Protein AF-A0A2V3HFD9-F1 (afdb_monomer_lite)

Secondary structure (DSSP, 8-state):
--EEEEE---GGGGG-S--TTSS----HHHHHHHHHHHHHHHHHTT-EEEEEPP-TT-TTTT-GGGGEEEETTEEEE---SSGGGGGGHHHHHHHHTTTSEEEEPPTT----GGGEEEETTEEEE---

pLDDT: mean 94.72, std 7.07, range [57.28, 98.75]

Structure (mmCIF, N/CA/C/O backbone):
data_AF-A0A2V3HFD9-F1
#
_entry.id   AF-A0A2V3HFD9-F1
#
loop_
_atom_site.group_PDB
_atom_site.id
_atom_site.type_symbol
_atom_site.label_atom_id
_atom_site.label_alt_id
_atom_site.label_comp_id
_atom_site.label_asym_id
_atom_site.label_entity_id
_atom_site.label_seq_id
_atom_site.pdbx_PDB_ins_code
_atom_site.Cartn_x
_atom_site.Cartn_y
_atom_site.Cartn_z
_atom_site.occupancy
_atom_site.B_iso_or_equiv
_atom_site.auth_seq_id
_atom_site.auth_comp_id
_atom_site.auth_asym_id
_atom_site.auth_atom_id
_atom_site.pdbx_PDB_model_num
ATOM 1 N N . MET A 1 1 ? -19.829 -2.860 1.298 1.00 77.94 1 MET A N 1
ATOM 2 C CA . MET A 1 1 ? -18.931 -3.383 0.244 1.00 77.94 1 MET A CA 1
ATOM 3 C C . MET A 1 1 ? -17.503 -3.157 0.710 1.00 77.94 1 MET A C 1
ATOM 5 O O . MET A 1 1 ? -17.234 -2.078 1.227 1.00 77.94 1 MET A O 1
ATOM 9 N N . ALA A 1 2 ? -16.637 -4.166 0.620 1.00 92.69 2 ALA A N 1
ATOM 10 C CA . ALA A 1 2 ? -15.232 -4.031 1.005 1.00 92.69 2 ALA A CA 1
ATOM 11 C C . ALA A 1 2 ? -14.455 -3.246 -0.065 1.00 92.69 2 ALA A C 1
ATOM 13 O O . ALA A 1 2 ? -14.764 -3.359 -1.252 1.00 92.69 2 ALA A O 1
ATOM 14 N N . HIS A 1 3 ? -13.455 -2.475 0.361 1.00 95.75 3 HIS A N 1
ATOM 15 C CA . HIS A 1 3 ? -12.592 -1.687 -0.517 1.00 95.75 3 HIS A CA 1
ATOM 16 C C . HIS A 1 3 ? -11.130 -2.043 -0.263 1.00 95.75 3 HIS A C 1
ATOM 18 O O . HIS A 1 3 ? -10.747 -2.286 0.879 1.00 95.75 3 HIS A O 1
ATOM 24 N N . ALA A 1 4 ? -10.323 -2.048 -1.319 1.00 97.19 4 ALA A N 1
ATOM 25 C CA . ALA A 1 4 ? -8.880 -2.221 -1.235 1.00 97.19 4 ALA A CA 1
ATOM 26 C C . ALA A 1 4 ? -8.169 -1.157 -2.071 1.00 97.19 4 ALA A C 1
ATOM 28 O O . ALA A 1 4 ? -8.627 -0.784 -3.155 1.00 97.19 4 ALA A O 1
ATOM 29 N N . ILE A 1 5 ? -7.023 -0.706 -1.575 1.00 98.00 5 ILE A N 1
ATOM 30 C CA . ILE A 1 5 ? -6.073 0.104 -2.328 1.00 98.00 5 ILE A CA 1
ATOM 31 C C . ILE A 1 5 ? -4.913 -0.806 -2.711 1.00 98.00 5 ILE A C 1
ATOM 33 O O . ILE A 1 5 ? -4.437 -1.591 -1.900 1.00 98.00 5 ILE A O 1
ATOM 37 N N . VAL A 1 6 ? -4.476 -0.706 -3.958 1.00 98.50 6 VAL A N 1
ATOM 38 C CA . VAL A 1 6 ? -3.285 -1.386 -4.476 1.00 98.50 6 VAL A CA 1
ATOM 39 C C . VAL A 1 6 ? -2.473 -0.392 -5.290 1.00 98.50 6 VAL A C 1
ATOM 41 O O . VAL A 1 6 ? -3.024 0.592 -5.791 1.00 98.50 6 VAL A O 1
ATOM 44 N N . ARG A 1 7 ? -1.185 -0.655 -5.500 1.00 98.44 7 ARG A N 1
ATOM 45 C CA . ARG A 1 7 ? -0.323 0.210 -6.314 1.00 98.44 7 ARG A CA 1
ATOM 46 C C . ARG A 1 7 ? 0.423 -0.598 -7.366 1.00 98.44 7 ARG A C 1
ATOM 48 O O . ARG A 1 7 ? 0.791 -1.745 -7.144 1.00 98.44 7 ARG A O 1
ATOM 55 N N . VAL A 1 8 ? 0.549 -0.034 -8.567 1.00 98.19 8 VAL A N 1
ATOM 56 C CA . VAL A 1 8 ? 1.161 -0.725 -9.715 1.00 98.19 8 VAL A CA 1
ATOM 57 C C . VAL A 1 8 ? 2.638 -1.020 -9.443 1.00 98.19 8 VAL A C 1
ATOM 59 O O . VAL A 1 8 ? 3.328 -0.195 -8.859 1.00 98.19 8 VAL A O 1
ATOM 62 N N . VAL A 1 9 ? 3.119 -2.165 -9.941 1.00 98.25 9 VAL A N 1
ATOM 63 C CA . VAL A 1 9 ? 4.542 -2.545 -9.940 1.00 98.25 9 VAL A CA 1
ATOM 64 C C . VAL A 1 9 ? 5.374 -1.587 -10.815 1.00 98.25 9 VAL A C 1
ATOM 66 O O . VAL A 1 9 ? 5.166 -1.607 -12.042 1.00 98.25 9 VAL A O 1
ATOM 69 N N . PRO A 1 10 ? 6.291 -0.784 -10.229 1.00 97.81 10 PRO A N 1
ATOM 70 C CA . PRO A 1 10 ? 7.172 0.110 -10.984 1.00 97.81 10 PRO A CA 1
ATOM 71 C C . PRO A 1 10 ? 8.189 -0.681 -11.815 1.00 97.81 10 PRO A C 1
ATOM 73 O O . PRO A 1 10 ? 8.438 -1.859 -11.550 1.00 97.81 10 PRO A O 1
ATOM 76 N N . ASP A 1 11 ? 8.770 -0.054 -12.836 1.00 97.19 11 ASP A N 1
ATOM 77 C CA . ASP A 1 11 ? 9.918 -0.626 -13.556 1.00 97.19 11 ASP A CA 1
ATOM 78 C C . ASP A 1 11 ? 11.142 -0.739 -12.634 1.00 97.19 11 ASP A C 1
ATOM 80 O O . ASP A 1 11 ? 11.909 -1.697 -12.727 1.00 97.19 11 ASP A O 1
ATOM 84 N N . SER A 1 12 ? 11.278 0.178 -11.676 1.00 96.38 12 SER A N 1
ATOM 85 C CA . SER A 1 12 ? 12.333 0.191 -10.666 1.00 96.38 12 SER A CA 1
ATOM 86 C C . SER A 1 12 ? 12.195 -0.893 -9.596 1.00 96.38 12 SER A C 1
ATOM 88 O O . SER A 1 12 ? 13.066 -0.978 -8.733 1.00 96.38 12 SER A O 1
ATOM 90 N N . PHE A 1 13 ? 11.173 -1.761 -9.650 1.00 95.50 13 PHE A N 1
ATOM 91 C CA . PHE A 1 13 ? 10.886 -2.745 -8.598 1.00 95.50 13 PHE A CA 1
ATOM 92 C C . PHE A 1 13 ? 12.078 -3.655 -8.265 1.00 95.50 13 PHE A C 1
ATOM 94 O O . PHE A 1 13 ? 12.240 -4.015 -7.109 1.00 95.50 13 PHE A O 1
ATOM 101 N N . GLU A 1 14 ? 12.967 -3.965 -9.216 1.00 93.44 14 GLU A N 1
ATOM 102 C CA . GLU A 1 14 ? 14.198 -4.748 -8.964 1.00 93.44 14 GLU A CA 1
ATOM 103 C C . GLU A 1 14 ? 15.158 -4.098 -7.948 1.00 93.44 14 GLU A C 1
ATOM 105 O O . GLU A 1 14 ? 16.042 -4.757 -7.403 1.00 93.44 14 GLU A O 1
ATOM 110 N N . GLN A 1 15 ? 14.977 -2.806 -7.671 1.00 92.62 15 GLN A N 1
ATOM 111 C CA . GLN A 1 15 ? 15.746 -2.023 -6.703 1.00 92.62 15 GLN A CA 1
ATOM 112 C C . GLN A 1 15 ? 15.084 -1.980 -5.314 1.00 92.62 15 GLN A C 1
ATOM 114 O O . GLN A 1 15 ? 15.608 -1.318 -4.419 1.00 92.62 15 GLN A O 1
ATOM 119 N N . ALA A 1 16 ? 13.951 -2.670 -5.131 1.00 92.06 16 ALA A N 1
ATOM 120 C CA . ALA A 1 16 ? 13.228 -2.767 -3.867 1.00 92.06 16 ALA A CA 1
ATOM 121 C C . ALA A 1 16 ? 14.111 -3.279 -2.719 1.00 92.06 16 ALA A C 1
ATOM 123 O O . ALA A 1 16 ? 15.039 -4.077 -2.897 1.00 92.06 16 ALA A O 1
ATOM 124 N N . THR A 1 17 ? 13.799 -2.823 -1.510 1.00 85.94 17 THR A N 1
ATOM 125 C CA . THR A 1 17 ? 14.658 -2.979 -0.331 1.00 85.94 17 THR A CA 1
ATOM 126 C C . THR A 1 17 ? 14.668 -4.418 0.206 1.00 85.94 17 THR A C 1
ATOM 128 O O . THR A 1 17 ? 15.642 -4.847 0.832 1.00 85.94 17 THR A O 1
ATOM 131 N N . ALA A 1 18 ? 13.612 -5.199 -0.047 1.00 74.62 18 ALA A N 1
ATOM 132 C CA . ALA A 1 18 ? 13.432 -6.537 0.513 1.00 74.62 18 ALA A CA 1
ATOM 133 C C . ALA A 1 18 ? 14.517 -7.542 0.060 1.00 74.62 18 ALA A C 1
ATOM 135 O O . ALA A 1 18 ? 14.531 -8.006 -1.080 1.00 74.62 18 ALA A O 1
ATOM 136 N N . ARG A 1 19 ? 15.397 -7.943 0.992 1.00 67.94 19 ARG A N 1
ATOM 137 C CA . ARG A 1 19 ? 16.457 -8.961 0.781 1.00 67.94 19 ARG A CA 1
ATOM 138 C C . ARG A 1 19 ? 16.412 -10.138 1.762 1.00 67.94 19 ARG A C 1
ATOM 140 O O . ARG A 1 19 ? 17.260 -11.022 1.704 1.00 67.94 19 ARG A O 1
ATOM 147 N N . TYR A 1 20 ? 15.432 -10.164 2.666 1.00 60.25 20 TYR A N 1
ATOM 148 C CA . TYR A 1 20 ? 15.432 -11.075 3.818 1.00 60.25 20 TYR A CA 1
ATOM 149 C C . TYR A 1 20 ? 15.298 -12.567 3.443 1.00 60.25 20 TYR A C 1
ATOM 151 O O . TYR A 1 20 ? 15.801 -13.422 4.164 1.00 60.25 20 TYR A O 1
ATOM 159 N N . PHE A 1 21 ? 14.693 -12.886 2.288 1.00 57.28 21 PHE A N 1
ATOM 160 C CA . PHE A 1 21 ? 14.534 -14.261 1.782 1.00 57.28 21 PHE A CA 1
ATOM 161 C C . PHE A 1 21 ? 14.899 -14.408 0.292 1.00 57.28 21 PHE A C 1
ATOM 163 O O . PHE A 1 21 ? 14.174 -15.036 -0.479 1.00 57.28 21 PHE A O 1
ATOM 170 N N . GLY A 1 22 ? 16.023 -13.825 -0.140 1.00 68.50 22 GLY A N 1
ATOM 171 C CA . GLY A 1 22 ? 16.540 -14.004 -1.502 1.00 68.50 22 GLY A CA 1
ATOM 172 C C . GLY A 1 22 ? 17.270 -12.781 -2.051 1.00 68.50 22 GLY A C 1
ATOM 173 O O . GLY A 1 22 ? 17.701 -11.906 -1.309 1.00 68.50 22 GLY A O 1
ATOM 174 N N . SER A 1 23 ? 17.398 -12.711 -3.375 1.00 76.12 23 SER A N 1
ATOM 175 C CA . SER A 1 23 ? 18.065 -11.611 -4.086 1.00 76.12 23 SER A CA 1
ATOM 176 C C . SER A 1 23 ? 17.165 -10.392 -4.344 1.00 76.12 23 SER A C 1
ATOM 178 O O . SER A 1 23 ? 17.526 -9.550 -5.159 1.00 76.12 23 SER A O 1
ATOM 180 N N . GLY A 1 24 ? 15.996 -10.310 -3.698 1.00 79.44 24 GLY A N 1
ATOM 181 C CA . GLY A 1 24 ? 14.943 -9.352 -4.048 1.00 79.44 24 GLY A CA 1
ATOM 182 C C . GLY A 1 24 ? 14.191 -9.734 -5.334 1.00 79.44 24 GLY A C 1
ATOM 183 O O . GLY A 1 24 ? 14.388 -10.835 -5.868 1.00 79.44 24 GLY A O 1
ATOM 184 N N . PRO A 1 25 ? 13.287 -8.870 -5.825 1.00 85.81 25 PRO A N 1
ATOM 185 C CA . PRO A 1 25 ? 12.594 -9.091 -7.091 1.00 85.81 25 PRO A CA 1
ATOM 186 C C . PRO A 1 25 ? 13.576 -9.055 -8.271 1.00 85.81 25 PRO A C 1
ATOM 188 O O . PRO A 1 25 ? 14.370 -8.136 -8.411 1.00 85.81 25 PRO A O 1
ATOM 191 N N . THR A 1 26 ? 13.512 -10.075 -9.126 1.00 88.50 26 THR A N 1
ATOM 192 C CA . THR A 1 26 ? 14.430 -10.272 -10.270 1.00 88.50 26 THR A CA 1
ATOM 193 C C . THR A 1 26 ? 13.708 -10.398 -11.614 1.00 88.50 26 THR A C 1
ATOM 195 O O . THR A 1 26 ? 14.332 -10.683 -12.630 1.00 88.50 26 THR A O 1
ATOM 198 N N . ASP A 1 27 ? 12.378 -10.272 -11.613 1.00 93.00 27 ASP A N 1
ATOM 199 C CA . ASP A 1 27 ? 11.545 -10.390 -12.810 1.00 93.00 27 ASP A CA 1
ATOM 200 C C . ASP A 1 27 ? 10.289 -9.519 -12.655 1.00 93.00 27 ASP A C 1
ATOM 202 O O . ASP A 1 27 ? 9.256 -9.941 -12.117 1.00 93.00 27 ASP A O 1
ATOM 206 N N . VAL A 1 28 ? 10.386 -8.276 -13.133 1.00 95.50 28 VAL A N 1
ATOM 207 C CA . VAL A 1 28 ? 9.288 -7.292 -13.103 1.00 95.50 28 VAL A CA 1
ATOM 208 C C . VAL A 1 28 ? 8.071 -7.774 -13.895 1.00 95.50 28 VAL A C 1
ATOM 210 O O . VAL A 1 28 ? 6.927 -7.537 -13.499 1.00 95.50 28 VAL A O 1
ATOM 213 N N . VAL A 1 29 ? 8.278 -8.489 -15.003 1.00 96.81 29 VAL A N 1
ATOM 214 C CA . VAL A 1 29 ? 7.185 -8.993 -15.849 1.00 96.81 29 VAL A CA 1
ATOM 215 C C . VAL A 1 29 ? 6.374 -10.042 -15.090 1.00 96.81 29 VAL A C 1
ATOM 217 O O . VAL A 1 29 ? 5.138 -9.988 -15.059 1.00 96.81 29 VAL A O 1
ATOM 220 N N . LYS A 1 30 ? 7.052 -10.972 -14.416 1.00 96.19 30 LYS A N 1
ATOM 221 C CA . LYS A 1 30 ? 6.413 -11.958 -13.542 1.00 96.19 30 LYS A CA 1
ATOM 222 C C . LYS A 1 30 ? 5.726 -11.292 -12.354 1.00 96.19 30 LYS A C 1
ATOM 224 O O . LYS A 1 30 ? 4.581 -11.656 -12.076 1.00 96.19 30 LYS A O 1
ATOM 229 N N . ALA A 1 31 ? 6.356 -10.304 -11.714 1.00 96.38 31 ALA A N 1
ATOM 230 C CA . ALA A 1 31 ? 5.752 -9.548 -10.616 1.00 96.38 31 ALA A CA 1
ATOM 231 C C . ALA A 1 31 ? 4.447 -8.860 -11.052 1.00 96.38 31 ALA A C 1
ATOM 233 O O . ALA A 1 31 ? 3.425 -8.975 -10.378 1.00 96.38 31 ALA A O 1
ATOM 234 N N . ARG A 1 32 ? 4.421 -8.238 -12.239 1.00 98.00 32 ARG A N 1
ATOM 235 C CA . ARG A 1 32 ? 3.209 -7.636 -12.822 1.00 98.00 32 ARG A CA 1
ATOM 236 C C . ARG A 1 32 ? 2.103 -8.653 -13.063 1.00 98.00 32 ARG A C 1
ATOM 238 O O . ARG A 1 32 ? 0.946 -8.370 -12.755 1.00 98.00 32 ARG A O 1
ATOM 245 N N . ARG A 1 33 ? 2.441 -9.840 -13.577 1.00 98.38 33 ARG A N 1
ATOM 246 C CA . ARG A 1 33 ? 1.469 -10.927 -13.772 1.00 98.38 33 ARG A CA 1
ATOM 247 C C . ARG A 1 33 ? 0.890 -11.409 -12.440 1.00 98.38 33 ARG A C 1
ATOM 249 O O . ARG A 1 33 ? -0.318 -11.603 -12.344 1.00 98.38 33 ARG A O 1
ATOM 256 N N . GLN A 1 34 ? 1.729 -11.574 -11.420 1.00 97.94 34 GLN A N 1
ATOM 257 C CA . GLN A 1 34 ? 1.295 -11.976 -10.078 1.00 97.94 34 GLN A CA 1
ATOM 258 C C . GLN A 1 34 ? 0.418 -10.905 -9.423 1.00 97.94 34 GLN A C 1
ATOM 260 O O . GLN A 1 34 ? -0.663 -11.220 -8.935 1.00 97.94 34 GLN A O 1
ATOM 265 N N . HIS A 1 35 ? 0.824 -9.638 -9.491 1.00 98.38 35 HIS A N 1
ATOM 266 C CA . HIS A 1 35 ? 0.035 -8.519 -8.983 1.00 98.38 35 HIS A CA 1
ATOM 267 C C . HIS A 1 35 ? -1.317 -8.403 -9.707 1.00 98.38 35 HIS A C 1
ATOM 269 O O . HIS A 1 35 ? -2.346 -8.176 -9.077 1.00 98.38 35 HIS A O 1
ATOM 275 N N . ALA A 1 36 ? -1.356 -8.597 -11.030 1.00 98.56 36 ALA A N 1
ATOM 276 C CA . ALA A 1 36 ? -2.613 -8.623 -11.777 1.00 98.56 36 ALA A CA 1
ATOM 277 C C . ALA A 1 36 ? -3.539 -9.762 -11.319 1.00 98.56 36 ALA A C 1
ATOM 279 O O . ALA A 1 36 ? -4.736 -9.530 -11.157 1.00 98.56 36 ALA A O 1
ATOM 280 N N . ALA A 1 37 ? -2.994 -10.956 -11.061 1.00 98.75 37 ALA A N 1
ATOM 281 C CA . ALA A 1 37 ? -3.755 -12.082 -10.522 1.00 98.75 37 ALA A CA 1
ATOM 282 C C . ALA A 1 37 ? -4.276 -11.808 -9.098 1.00 98.75 37 ALA A C 1
ATOM 284 O O . ALA A 1 37 ? -5.432 -12.100 -8.811 1.00 98.75 37 ALA A O 1
ATOM 285 N N . TYR A 1 38 ? -3.468 -11.183 -8.236 1.00 98.56 38 TYR A N 1
ATOM 286 C CA . TYR A 1 38 ? -3.884 -10.741 -6.900 1.00 98.56 38 TYR A CA 1
ATOM 287 C C . TYR A 1 38 ? -5.054 -9.745 -6.960 1.00 98.56 38 TYR A C 1
ATOM 289 O O . TYR A 1 38 ? -6.070 -9.927 -6.293 1.00 98.56 38 TYR A O 1
ATOM 297 N N . VAL A 1 39 ? -4.961 -8.729 -7.825 1.00 98.62 39 VAL A N 1
ATOM 298 C CA . VAL A 1 39 ? -6.037 -7.743 -8.022 1.00 98.62 39 VAL A CA 1
ATOM 299 C C . VAL A 1 39 ? -7.304 -8.380 -8.596 1.00 98.62 39 VAL A C 1
ATOM 301 O O . VAL A 1 39 ? -8.406 -7.982 -8.220 1.00 98.62 39 VAL A O 1
ATOM 304 N N . ALA A 1 40 ? -7.170 -9.347 -9.508 1.00 98.56 40 ALA A N 1
ATOM 305 C CA . ALA A 1 40 ? -8.309 -10.096 -10.031 1.00 98.56 40 ALA A CA 1
ATOM 306 C C . ALA A 1 40 ? -9.001 -10.890 -8.917 1.00 98.56 40 ALA A C 1
ATOM 308 O O . ALA A 1 40 ? -10.205 -10.740 -8.744 1.00 98.56 40 ALA A O 1
ATOM 309 N N . ALA A 1 41 ? -8.237 -11.608 -8.088 1.00 98.56 41 ALA A N 1
ATOM 310 C CA . ALA A 1 41 ? -8.784 -12.356 -6.961 1.00 98.56 41 ALA A CA 1
ATOM 311 C C . ALA A 1 41 ? -9.579 -11.456 -5.997 1.00 98.56 41 ALA A C 1
ATOM 313 O O . ALA A 1 41 ? -10.699 -11.799 -5.634 1.00 98.56 41 ALA A O 1
ATOM 314 N N . LEU A 1 42 ? -9.063 -10.271 -5.638 1.00 98.31 42 LEU A N 1
ATOM 315 C CA . LEU A 1 42 ? -9.810 -9.303 -4.817 1.00 98.31 42 LEU A CA 1
ATOM 316 C C . LEU A 1 42 ? -11.172 -8.951 -5.437 1.00 98.31 42 LEU A C 1
ATOM 318 O O . LEU A 1 42 ? -12.195 -8.949 -4.752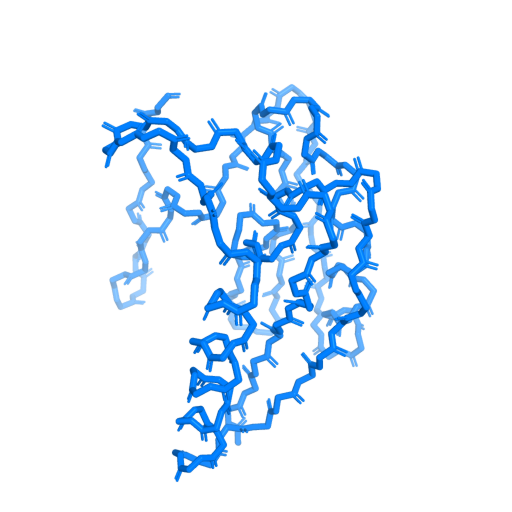 1.00 98.31 42 LEU A O 1
ATOM 322 N N . ARG A 1 43 ? -11.193 -8.674 -6.744 1.00 98.06 43 ARG A N 1
ATOM 323 C CA . ARG A 1 43 ? -12.423 -8.327 -7.468 1.00 98.06 43 ARG A CA 1
ATOM 324 C C . ARG A 1 43 ? -13.396 -9.497 -7.556 1.00 98.06 43 ARG A C 1
ATOM 326 O O . ARG A 1 43 ? -14.594 -9.273 -7.407 1.00 98.06 43 ARG A O 1
ATOM 333 N N . ASP A 1 44 ? -12.898 -10.717 -7.734 1.00 98.19 44 ASP A N 1
ATOM 334 C CA . ASP A 1 44 ? -13.716 -11.936 -7.762 1.00 98.19 44 ASP A CA 1
ATOM 335 C C . ASP A 1 44 ? -14.422 -12.176 -6.415 1.00 98.19 44 ASP A C 1
ATOM 337 O O . ASP A 1 44 ? -15.547 -12.671 -6.381 1.00 98.19 44 ASP A O 1
ATOM 341 N N . PHE A 1 45 ? -13.821 -11.733 -5.303 1.00 97.31 45 PHE A N 1
ATOM 342 C CA . PHE A 1 45 ? -14.453 -11.699 -3.976 1.00 97.31 45 PHE A CA 1
ATOM 343 C C . PHE A 1 45 ? -15.364 -10.477 -3.739 1.00 97.31 45 PHE A C 1
ATOM 345 O O . PHE A 1 45 ? -15.825 -10.250 -2.620 1.00 97.31 45 PHE A O 1
ATOM 352 N N . GLY A 1 46 ? -15.648 -9.676 -4.771 1.00 97.62 46 GLY A N 1
ATOM 353 C CA . GLY A 1 46 ? -16.531 -8.511 -4.686 1.00 97.62 46 GLY A CA 1
ATOM 354 C C . GLY A 1 46 ? -15.910 -7.289 -3.999 1.00 97.62 46 GLY A C 1
ATOM 355 O O . GLY A 1 46 ? -16.643 -6.390 -3.579 1.00 97.62 46 GLY A O 1
ATOM 356 N N . VAL A 1 47 ? -14.579 -7.240 -3.867 1.00 98.25 47 VAL A N 1
ATOM 357 C CA . VAL A 1 47 ? -13.863 -6.072 -3.335 1.00 98.25 47 VAL A CA 1
ATOM 358 C C . VAL A 1 47 ? -13.743 -5.003 -4.420 1.00 98.25 47 VAL A C 1
ATOM 360 O O . VAL A 1 47 ? -13.258 -5.260 -5.525 1.00 98.25 47 VAL A O 1
ATOM 363 N N . ALA A 1 48 ? -14.138 -3.773 -4.100 1.00 97.25 48 ALA A N 1
ATOM 364 C CA . ALA A 1 48 ? -13.873 -2.621 -4.949 1.00 97.25 48 ALA A CA 1
ATOM 365 C C . ALA A 1 48 ? -12.394 -2.222 -4.824 1.00 97.25 48 ALA A C 1
ATOM 367 O O . ALA A 1 48 ? -11.916 -1.920 -3.732 1.00 97.25 48 ALA A O 1
ATOM 368 N N . VAL A 1 49 ? -11.656 -2.234 -5.937 1.00 98.06 49 VAL A N 1
ATOM 369 C CA . VAL A 1 49 ? -10.202 -2.000 -5.931 1.00 98.06 49 VAL A CA 1
ATOM 370 C C . VAL A 1 49 ? -9.853 -0.655 -6.560 1.00 98.06 49 VAL A C 1
ATOM 372 O O . VAL A 1 49 ? -10.025 -0.476 -7.770 1.00 98.06 49 VAL A O 1
ATOM 375 N N . THR A 1 50 ? -9.268 0.234 -5.760 1.00 97.75 50 THR A N 1
ATOM 376 C CA . THR A 1 50 ? -8.610 1.463 -6.216 1.00 97.75 50 THR A CA 1
ATOM 377 C C . THR A 1 50 ? -7.151 1.158 -6.528 1.00 97.75 50 THR A C 1
ATOM 379 O O . THR A 1 50 ? -6.392 0.732 -5.660 1.00 97.75 50 THR A O 1
ATOM 382 N N . LYS A 1 51 ? -6.746 1.363 -7.782 1.00 98.25 51 LYS A N 1
ATOM 383 C CA . LYS A 1 51 ? -5.384 1.086 -8.248 1.00 98.25 51 LYS A CA 1
ATOM 384 C C . LYS A 1 51 ? -4.621 2.392 -8.456 1.00 98.25 51 LYS A C 1
ATOM 386 O O . LYS A 1 51 ? -4.954 3.152 -9.361 1.00 98.25 51 LYS A O 1
ATOM 391 N N . LEU A 1 52 ? -3.598 2.622 -7.640 1.00 98.44 52 LEU A N 1
ATOM 392 C CA . LEU A 1 52 ? -2.706 3.778 -7.715 1.00 98.44 52 LEU A CA 1
ATOM 393 C C . LEU A 1 52 ? -1.611 3.565 -8.762 1.00 98.44 52 LEU A C 1
ATOM 395 O O . LEU A 1 52 ? -1.198 2.430 -9.023 1.00 98.44 52 LEU A O 1
ATOM 399 N N . ALA A 1 53 ? -1.129 4.664 -9.344 1.00 98.31 53 ALA A N 1
ATOM 400 C CA . ALA A 1 53 ? -0.009 4.647 -10.276 1.00 98.31 53 ALA A CA 1
ATOM 401 C C . ALA A 1 53 ? 1.290 4.193 -9.587 1.00 98.31 53 ALA A C 1
ATOM 403 O O . ALA A 1 53 ? 1.504 4.450 -8.398 1.00 98.31 53 ALA A O 1
ATOM 404 N N . ALA A 1 54 ? 2.148 3.520 -10.352 1.00 98.06 54 ALA A N 1
ATOM 405 C CA . ALA A 1 54 ? 3.519 3.245 -9.938 1.00 98.06 54 ALA A CA 1
ATOM 406 C C . ALA A 1 54 ? 4.283 4.561 -9.755 1.00 98.06 54 ALA A C 1
ATOM 408 O O . ALA A 1 54 ? 3.900 5.590 -10.318 1.00 98.06 54 ALA A O 1
ATOM 409 N N . ASP A 1 55 ? 5.363 4.512 -8.989 1.00 97.88 55 ASP A N 1
ATOM 410 C CA . ASP A 1 55 ? 6.293 5.623 -8.870 1.00 97.88 55 ASP A CA 1
ATOM 411 C C . ASP A 1 55 ? 7.719 5.095 -8.910 1.00 97.88 55 ASP A C 1
ATOM 413 O O . ASP A 1 55 ? 8.159 4.368 -8.024 1.00 97.88 55 ASP A O 1
ATOM 417 N N . GLU A 1 56 ? 8.426 5.447 -9.976 1.00 97.56 56 GLU A N 1
ATOM 418 C CA . GLU A 1 56 ? 9.769 4.944 -10.238 1.00 97.56 56 GLU A CA 1
ATOM 419 C C . GLU A 1 56 ? 10.789 5.436 -9.204 1.00 97.56 56 GLU A C 1
ATOM 421 O O . GLU A 1 56 ? 11.810 4.776 -9.005 1.00 97.56 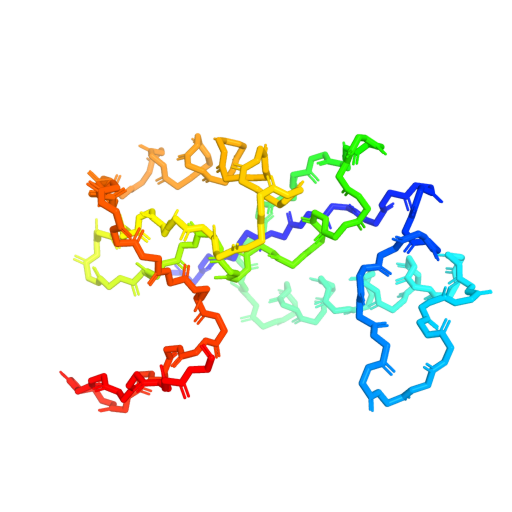56 GLU A O 1
ATOM 426 N N . ALA A 1 57 ? 10.503 6.544 -8.504 1.00 97.38 57 ALA A N 1
ATOM 427 C CA . ALA A 1 57 ? 11.333 7.035 -7.407 1.00 97.38 57 ALA A CA 1
ATOM 428 C C . ALA A 1 57 ? 11.224 6.169 -6.139 1.00 97.38 57 ALA A C 1
ATOM 430 O O . ALA A 1 57 ? 12.092 6.257 -5.271 1.00 97.38 57 ALA A O 1
ATOM 431 N N . PHE A 1 58 ? 10.193 5.322 -6.044 1.00 97.44 58 PHE A N 1
ATOM 432 C CA . PHE A 1 58 ? 9.930 4.460 -4.895 1.00 97.44 58 PHE A CA 1
ATOM 433 C C . PHE A 1 58 ? 9.752 3.000 -5.339 1.00 97.44 58 PHE A C 1
ATOM 435 O O . PHE A 1 58 ? 8.624 2.541 -5.528 1.00 97.44 58 PHE A O 1
ATOM 442 N N . PRO A 1 59 ? 10.850 2.235 -5.478 1.00 96.31 59 PRO A N 1
ATOM 443 C CA . PRO A 1 59 ? 10.811 0.829 -5.889 1.00 96.31 59 PRO A CA 1
ATOM 444 C C . PRO A 1 59 ? 9.852 -0.046 -5.073 1.00 96.31 59 PRO A C 1
ATOM 446 O O . PRO A 1 59 ? 9.220 -0.946 -5.618 1.00 96.31 59 PRO A O 1
ATOM 449 N N . ASP A 1 60 ? 9.708 0.233 -3.777 1.00 96.06 60 ASP A N 1
ATOM 450 C CA . ASP A 1 60 ? 8.864 -0.515 -2.843 1.00 96.06 60 ASP A CA 1
ATOM 451 C C . ASP A 1 60 ? 7.387 -0.054 -2.841 1.00 96.06 60 ASP A C 1
ATOM 453 O O . ASP A 1 60 ? 6.573 -0.598 -2.093 1.00 96.06 60 ASP A O 1
ATOM 457 N N . CYS A 1 61 ? 6.982 0.885 -3.712 1.00 97.31 61 CYS A N 1
ATOM 458 C CA . CYS A 1 61 ? 5.662 1.527 -3.643 1.00 97.31 61 CYS A CA 1
ATOM 459 C C . CYS A 1 61 ? 4.462 0.580 -3.782 1.00 97.31 61 CYS A C 1
ATOM 461 O O . CYS A 1 61 ? 3.332 0.971 -3.492 1.00 97.31 61 CYS A O 1
ATOM 463 N N . ILE A 1 62 ? 4.669 -0.650 -4.255 1.00 96.94 62 ILE A N 1
ATOM 464 C CA . ILE A 1 62 ? 3.611 -1.665 -4.326 1.00 96.94 62 ILE A CA 1
ATOM 465 C C . ILE A 1 62 ? 3.084 -2.070 -2.945 1.00 96.94 62 ILE A C 1
ATOM 467 O O . ILE A 1 62 ? 1.935 -2.499 -2.835 1.00 96.94 62 ILE A O 1
ATOM 471 N N . PHE A 1 63 ? 3.904 -1.924 -1.903 1.00 96.75 63 PHE A N 1
ATOM 472 C CA . PHE A 1 63 ? 3.607 -2.335 -0.535 1.00 96.75 63 PHE A CA 1
ATOM 473 C C . PHE A 1 63 ? 2.881 -1.212 0.209 1.00 96.75 63 PHE A C 1
ATOM 475 O O . PHE A 1 63 ? 3.405 -0.576 1.118 1.00 96.75 63 PHE A O 1
ATOM 482 N N . VAL A 1 64 ? 1.644 -0.948 -0.215 1.00 97.94 64 VAL A N 1
ATOM 483 C CA . VAL A 1 64 ? 0.801 0.117 0.355 1.00 97.94 64 VAL A CA 1
ATOM 484 C C . VAL A 1 64 ? 0.392 -0.131 1.810 1.00 97.94 64 VAL A C 1
ATOM 486 O O . VAL A 1 64 ? 0.032 0.825 2.491 1.00 97.94 64 VAL A O 1
ATOM 489 N N . GLU A 1 65 ? 0.448 -1.386 2.271 1.00 97.81 65 GLU A N 1
ATOM 490 C CA . GLU A 1 65 ? 0.129 -1.793 3.648 1.00 97.81 65 GLU A CA 1
ATOM 491 C C . GLU A 1 65 ? 0.961 -1.022 4.672 1.00 97.81 65 GLU A C 1
ATOM 493 O O . GLU A 1 65 ? 0.430 -0.587 5.690 1.00 97.81 65 GLU A O 1
ATOM 498 N N . ASP A 1 66 ? 2.232 -0.760 4.364 1.00 97.50 66 ASP A N 1
ATOM 499 C CA . ASP A 1 66 ? 3.134 -0.139 5.327 1.00 97.50 66 ASP A CA 1
ATOM 500 C C . ASP A 1 66 ? 2.772 1.303 5.663 1.00 97.50 66 ASP A C 1
ATOM 502 O O . ASP A 1 66 ? 3.180 1.786 6.713 1.00 97.50 66 ASP A O 1
ATOM 506 N N . HIS A 1 67 ? 1.996 1.971 4.805 1.00 98.19 67 HIS A N 1
ATOM 507 C CA . HIS A 1 67 ? 1.745 3.415 4.857 1.00 98.19 67 HIS A CA 1
ATOM 508 C C . HIS A 1 67 ? 0.442 3.804 5.551 1.00 98.19 67 HIS A C 1
ATOM 510 O O . HIS A 1 67 ? 0.202 4.994 5.777 1.00 98.19 67 HIS A O 1
ATOM 516 N N . ALA A 1 68 ? -0.420 2.837 5.874 1.00 98.06 68 ALA A N 1
ATOM 517 C CA . ALA A 1 68 ? -1.673 3.119 6.562 1.00 98.06 68 ALA A CA 1
ATOM 518 C C . ALA A 1 68 ? -2.228 1.920 7.340 1.00 98.06 68 ALA A C 1
ATOM 520 O O . ALA A 1 68 ? -2.330 0.816 6.813 1.00 98.06 68 ALA A O 1
ATOM 521 N N . VAL A 1 69 ? -2.726 2.178 8.551 1.00 97.56 69 VAL A N 1
ATOM 522 C CA . VAL A 1 69 ? -3.533 1.225 9.330 1.00 97.56 69 VAL A CA 1
ATOM 523 C C . VAL A 1 69 ? -4.971 1.732 9.396 1.00 97.56 69 VAL A C 1
ATOM 525 O O . VAL A 1 69 ? -5.231 2.815 9.918 1.00 97.56 69 VAL A O 1
ATOM 528 N N . VAL A 1 70 ? -5.919 0.954 8.869 1.00 95.44 70 VAL A N 1
ATOM 529 C CA . VAL A 1 70 ? -7.338 1.343 8.781 1.00 95.44 70 VAL A CA 1
ATOM 530 C C . VAL A 1 70 ? -8.160 0.698 9.897 1.00 95.44 70 VAL A C 1
ATOM 532 O O . VAL A 1 70 ? -8.166 -0.524 10.055 1.00 95.44 70 VAL A O 1
ATOM 535 N N . HIS A 1 71 ? -8.918 1.514 10.629 1.00 92.25 71 HIS A N 1
ATOM 536 C CA . HIS A 1 71 ? -9.837 1.073 11.676 1.00 92.25 71 HIS A CA 1
ATOM 537 C C . HIS A 1 71 ? -11.078 1.966 11.719 1.00 92.25 71 HIS A C 1
ATOM 539 O O . HIS A 1 71 ? -10.960 3.176 11.870 1.00 92.25 71 HIS A O 1
ATOM 545 N N . ASP A 1 72 ? -12.260 1.362 11.588 1.00 90.25 72 ASP A N 1
ATOM 546 C CA . ASP A 1 72 ? -13.570 1.965 11.868 1.00 90.25 72 ASP A CA 1
ATOM 547 C C . ASP A 1 72 ? -13.746 3.412 11.367 1.00 90.25 72 ASP A C 1
ATOM 549 O O . ASP A 1 72 ? -14.002 4.345 12.124 1.00 90.25 72 ASP A O 1
ATOM 553 N N . GLY A 1 73 ? -13.605 3.605 10.051 1.00 93.62 73 GLY A N 1
ATOM 554 C CA . GLY A 1 73 ? -13.786 4.914 9.406 1.00 93.62 73 GLY A CA 1
ATOM 555 C C . GLY A 1 73 ? -12.574 5.846 9.499 1.00 93.62 73 GLY A C 1
ATOM 556 O O . GLY A 1 73 ? -12.629 6.964 8.988 1.00 93.62 73 GLY A O 1
ATOM 557 N N . ARG A 1 74 ? -11.473 5.384 10.100 1.00 96.44 74 ARG A N 1
ATOM 558 C CA . ARG A 1 74 ? -10.223 6.130 10.259 1.00 96.44 74 ARG A CA 1
ATOM 559 C C . ARG A 1 74 ? -9.053 5.408 9.612 1.00 96.44 74 ARG A C 1
ATOM 561 O O . ARG A 1 74 ? -9.052 4.180 9.507 1.00 96.44 74 ARG A O 1
ATOM 568 N N . ALA A 1 75 ? -8.041 6.172 9.226 1.00 97.81 75 ALA A N 1
ATOM 569 C CA . ALA A 1 75 ? -6.745 5.646 8.827 1.00 97.81 75 ALA A CA 1
ATOM 570 C C . ALA A 1 75 ? -5.630 6.369 9.582 1.00 97.81 75 ALA A C 1
ATOM 572 O O . ALA A 1 75 ? -5.489 7.585 9.464 1.00 97.81 75 ALA A O 1
ATOM 573 N N . LEU A 1 76 ? -4.828 5.612 10.329 1.00 98.06 76 LEU A N 1
ATOM 574 C CA . LEU A 1 76 ? -3.541 6.086 10.820 1.00 98.06 76 LEU A CA 1
ATOM 575 C C . LEU A 1 76 ? -2.551 6.035 9.657 1.00 98.06 76 LEU A C 1
ATOM 577 O O . LEU A 1 76 ? -2.173 4.947 9.228 1.00 98.06 76 LEU A O 1
ATOM 581 N N . LEU A 1 77 ? -2.143 7.195 9.156 1.00 98.44 77 LEU A N 1
ATOM 582 C CA . LEU A 1 77 ? -1.041 7.336 8.216 1.00 98.44 77 LEU A CA 1
ATOM 583 C C . LEU A 1 77 ? 0.261 7.136 8.978 1.00 98.44 77 LEU A C 1
ATOM 585 O O . LEU A 1 77 ? 0.592 7.893 9.893 1.00 98.44 77 LEU A O 1
ATOM 589 N N . THR A 1 78 ? 0.968 6.075 8.630 1.00 98.12 78 THR A N 1
ATOM 590 C CA . THR A 1 78 ? 2.169 5.657 9.342 1.00 98.12 78 THR A CA 1
ATOM 591 C C . THR A 1 78 ? 3.368 6.508 8.916 1.00 98.12 78 THR A C 1
ATOM 593 O O . THR A 1 78 ? 3.356 7.187 7.881 1.00 98.12 78 THR A O 1
ATOM 596 N N . HIS A 1 79 ? 4.431 6.477 9.715 1.00 97.75 79 HIS A N 1
ATOM 597 C CA . HIS A 1 79 ? 5.699 7.101 9.365 1.00 97.75 79 HIS A CA 1
ATOM 598 C C . HIS A 1 79 ? 6.769 6.020 9.226 1.00 97.75 79 HIS A C 1
ATOM 600 O O . HIS A 1 79 ? 7.306 5.547 10.225 1.00 97.75 79 HIS A O 1
ATOM 606 N N . SER A 1 80 ? 7.083 5.630 7.987 1.00 96.06 80 SER A N 1
ATOM 607 C CA . SER A 1 80 ? 7.999 4.509 7.759 1.00 96.06 80 SER A CA 1
ATOM 608 C C . SER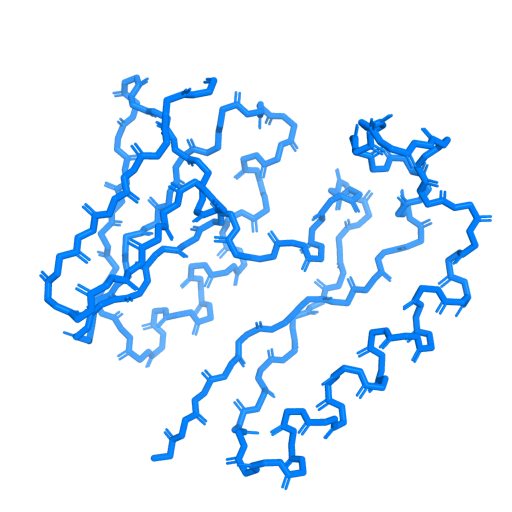 A 1 80 ? 9.371 4.726 8.407 1.00 96.06 80 SER A C 1
ATOM 610 O O . SER A 1 80 ? 9.977 5.810 8.318 1.00 96.06 80 SER A O 1
ATOM 612 N N . GLY A 1 81 ? 9.888 3.662 9.029 1.00 94.75 81 GLY A N 1
ATOM 613 C CA . GLY A 1 81 ? 11.241 3.623 9.585 1.00 94.75 81 GLY A CA 1
ATOM 614 C C . GLY A 1 81 ? 12.315 3.793 8.507 1.00 94.75 81 GLY A C 1
ATOM 615 O O . GLY A 1 81 ? 13.357 4.407 8.751 1.00 94.75 81 GLY A O 1
ATOM 616 N N . LEU A 1 82 ? 12.031 3.346 7.280 1.00 93.44 82 LEU A N 1
ATOM 617 C CA . LEU A 1 82 ? 12.911 3.508 6.129 1.00 93.44 82 LEU A CA 1
ATOM 618 C C . LEU A 1 82 ? 12.676 4.860 5.454 1.00 93.44 82 LEU A C 1
ATOM 620 O O . LEU A 1 82 ? 11.676 5.086 4.776 1.00 93.44 82 LEU A O 1
ATOM 624 N N . ALA A 1 83 ? 13.652 5.763 5.576 1.00 94.00 83 ALA A N 1
ATOM 625 C CA . ALA A 1 83 ? 13.568 7.102 4.992 1.00 94.00 83 ALA A CA 1
ATOM 626 C C . ALA A 1 83 ? 13.308 7.094 3.474 1.00 94.00 83 ALA A C 1
ATOM 628 O O . ALA A 1 83 ? 12.595 7.966 2.981 1.00 94.00 83 ALA A O 1
ATOM 629 N N . SER A 1 84 ? 13.830 6.094 2.753 1.00 94.50 84 SER A N 1
ATOM 630 C CA . SER A 1 84 ? 13.599 5.906 1.315 1.00 94.50 84 SER A CA 1
ATOM 631 C C . SER A 1 84 ? 12.132 5.667 0.960 1.00 94.50 84 SER A C 1
ATOM 633 O O . SER A 1 84 ? 11.739 5.990 -0.152 1.00 94.50 84 SER A O 1
ATOM 635 N N . ARG A 1 85 ? 11.320 5.152 1.891 1.00 96.12 85 ARG A N 1
ATOM 636 C CA . ARG A 1 85 ? 9.921 4.773 1.653 1.00 96.12 85 ARG A CA 1
ATOM 637 C C . ARG A 1 85 ? 8.908 5.821 2.094 1.00 96.12 85 ARG A C 1
ATOM 639 O O . ARG A 1 85 ? 7.746 5.751 1.721 1.00 96.12 85 ARG A O 1
ATOM 646 N N . ARG A 1 86 ? 9.318 6.843 2.849 1.00 95.38 86 ARG A N 1
ATOM 647 C CA . ARG A 1 86 ? 8.394 7.854 3.409 1.00 95.38 86 ARG A CA 1
ATOM 648 C C . ARG A 1 86 ? 7.601 8.624 2.349 1.00 95.38 86 ARG A C 1
ATOM 650 O O . ARG A 1 86 ? 6.482 9.050 2.614 1.00 95.38 86 ARG A O 1
ATOM 657 N N . GLY A 1 87 ? 8.156 8.792 1.148 1.00 96.06 87 GLY A N 1
ATOM 658 C CA . GLY A 1 87 ? 7.460 9.447 0.036 1.00 96.06 87 GLY A CA 1
ATOM 659 C C . GLY A 1 87 ? 6.414 8.572 -0.669 1.00 96.06 87 GLY A C 1
ATOM 660 O O . GLY A 1 87 ? 5.701 9.063 -1.540 1.00 96.06 87 GLY A O 1
ATOM 661 N N . GLU A 1 88 ? 6.263 7.303 -0.280 1.00 97.75 88 GLU A N 1
ATOM 662 C CA . GLU A 1 88 ? 5.211 6.418 -0.791 1.00 97.75 88 GLU A CA 1
ATOM 663 C C . GLU A 1 88 ? 3.837 6.699 -0.157 1.00 97.75 88 GLU A C 1
ATOM 665 O O . GLU A 1 88 ? 2.820 6.388 -0.782 1.00 97.75 88 GLU A O 1
ATOM 670 N N . GLN A 1 89 ? 3.804 7.301 1.040 1.00 97.75 89 GLN A N 1
ATOM 671 C CA . GLN A 1 89 ? 2.596 7.536 1.841 1.00 97.75 89 GLN A CA 1
ATOM 672 C C . GLN A 1 89 ? 1.607 8.549 1.225 1.00 97.75 89 GLN A C 1
ATOM 674 O O . GLN A 1 89 ? 0.410 8.252 1.207 1.00 97.75 89 GLN A O 1
ATOM 679 N N . PRO A 1 90 ? 2.019 9.708 0.665 1.00 97.81 90 PRO A N 1
ATOM 680 C CA . PRO A 1 90 ? 1.065 10.735 0.232 1.00 97.81 90 PRO A CA 1
ATOM 681 C C . PRO A 1 90 ? 0.038 10.273 -0.824 1.00 97.81 90 PRO A C 1
ATOM 683 O O . PRO A 1 90 ? -1.144 10.592 -0.676 1.00 97.81 90 PRO A O 1
ATOM 686 N N . PRO A 1 91 ? 0.398 9.477 -1.855 1.00 98.06 91 PRO A N 1
ATOM 687 C CA . PRO A 1 91 ? -0.591 8.896 -2.769 1.00 98.06 91 PRO A CA 1
ATOM 688 C C . PRO A 1 91 ? -1.603 7.964 -2.085 1.00 98.06 91 PRO A C 1
ATOM 690 O O . PRO A 1 91 ? -2.762 7.911 -2.498 1.00 98.06 91 PRO A O 1
ATOM 693 N N . VAL A 1 92 ? -1.182 7.238 -1.042 1.00 98.12 92 VAL A N 1
ATOM 694 C CA . VAL A 1 92 ? -2.059 6.368 -0.241 1.00 98.12 92 VAL A CA 1
ATOM 695 C C . VAL A 1 92 ? -3.005 7.218 0.608 1.00 98.12 92 VAL A C 1
ATOM 697 O O . VAL A 1 92 ? -4.214 6.987 0.588 1.00 98.12 92 VAL A O 1
ATOM 700 N N . ALA A 1 93 ? -2.484 8.258 1.265 1.00 98.06 93 ALA A N 1
ATOM 701 C CA . ALA A 1 93 ? -3.267 9.217 2.041 1.00 98.06 93 ALA A CA 1
ATOM 702 C C . ALA A 1 93 ? -4.361 9.888 1.197 1.00 98.06 93 ALA A C 1
ATOM 704 O O . ALA A 1 93 ? -5.528 9.895 1.586 1.00 98.06 93 ALA A O 1
ATOM 705 N N . ALA A 1 94 ? -4.015 10.372 -0.000 1.00 98.06 94 ALA A N 1
ATOM 706 C CA . ALA A 1 94 ? -4.971 10.997 -0.914 1.00 98.06 94 ALA A CA 1
ATOM 707 C C . ALA A 1 94 ? -6.114 10.046 -1.316 1.00 98.06 94 ALA A C 1
ATOM 709 O O . ALA A 1 94 ? -7.266 10.465 -1.421 1.00 98.06 94 ALA A O 1
ATOM 710 N N . ALA A 1 95 ? -5.812 8.761 -1.517 1.00 97.44 95 ALA A N 1
ATOM 711 C CA . ALA A 1 95 ? -6.811 7.758 -1.871 1.00 97.44 95 ALA A CA 1
ATOM 712 C C . ALA A 1 95 ? -7.720 7.372 -0.691 1.00 97.44 95 ALA A C 1
ATOM 714 O O . ALA A 1 95 ? -8.917 7.162 -0.889 1.00 97.44 95 ALA A O 1
ATOM 715 N N . LEU A 1 96 ? -7.178 7.302 0.530 1.00 97.31 96 LEU A N 1
ATOM 716 C CA . LEU A 1 96 ? -7.942 7.003 1.747 1.00 97.31 96 LEU A CA 1
ATOM 717 C C . LEU A 1 96 ? -8.814 8.184 2.195 1.00 97.31 96 LEU A C 1
ATOM 719 O O . LEU A 1 96 ? -9.955 7.980 2.607 1.00 97.31 96 LEU A O 1
ATOM 723 N N . GLY A 1 97 ? -8.31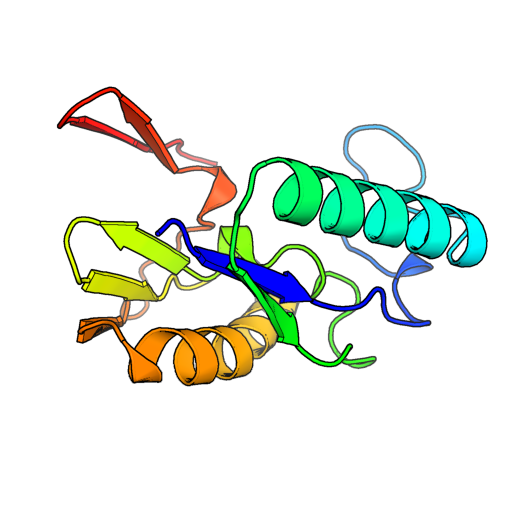2 9.415 2.064 1.00 96.75 97 GLY A N 1
ATOM 724 C CA . GLY A 1 97 ? -8.994 10.639 2.505 1.00 96.75 97 GLY A CA 1
ATOM 725 C C . GLY A 1 97 ? -10.308 10.934 1.782 1.00 96.75 97 GLY A C 1
ATOM 726 O O . GLY A 1 97 ? -11.094 11.756 2.241 1.00 96.75 97 GLY A O 1
ATOM 727 N N . ALA A 1 98 ? -10.590 10.238 0.676 1.00 93.12 98 ALA A N 1
ATOM 728 C CA . ALA A 1 98 ? -11.888 10.297 0.010 1.00 93.12 98 ALA A CA 1
ATOM 729 C C . ALA A 1 98 ? -13.022 9.647 0.828 1.00 93.12 98 ALA A C 1
ATOM 731 O O . ALA A 1 98 ? -14.192 9.928 0.569 1.00 93.12 98 ALA A O 1
ATOM 732 N N . ALA A 1 99 ? -12.694 8.764 1.778 1.00 94.19 99 ALA A N 1
ATOM 733 C CA . ALA A 1 99 ? -13.674 7.977 2.528 1.00 94.19 99 ALA A CA 1
ATOM 734 C C . ALA A 1 99 ? -13.404 7.886 4.038 1.00 94.19 99 ALA A C 1
ATOM 736 O O . ALA A 1 99 ? -14.313 7.506 4.776 1.00 94.19 99 ALA A O 1
ATOM 737 N N . LEU A 1 100 ? -12.188 8.192 4.497 1.00 97.31 100 LEU A N 1
ATOM 738 C CA . LEU A 1 100 ? -11.762 8.002 5.884 1.00 97.31 100 LEU A CA 1
ATOM 739 C C . LEU A 1 100 ? -11.252 9.303 6.504 1.00 97.31 100 LEU A C 1
ATOM 741 O O . LEU A 1 100 ? -10.654 10.140 5.828 1.00 97.31 100 LEU A O 1
ATOM 745 N N . GLU A 1 101 ? -11.434 9.427 7.816 1.00 98.25 101 GLU A N 1
ATOM 746 C CA . GLU A 1 101 ? -10.742 10.430 8.624 1.00 98.25 101 GLU A CA 1
ATOM 747 C C . GLU A 1 101 ? -9.267 10.023 8.765 1.00 98.25 101 GLU A C 1
ATOM 749 O O . GLU A 1 101 ? -8.951 8.932 9.249 1.00 98.25 101 GLU A O 1
ATOM 754 N N . LEU A 1 102 ? -8.360 10.887 8.312 1.00 98.44 102 LEU A N 1
ATOM 755 C CA . LEU A 1 102 ? -6.923 10.630 8.348 1.00 98.44 102 LEU A CA 1
ATOM 756 C C . LEU A 1 102 ? -6.322 11.153 9.654 1.00 98.44 102 LEU A C 1
ATOM 758 O O . LEU A 1 102 ? -6.592 12.283 10.059 1.00 98.44 102 LEU A O 1
ATOM 762 N N . VAL A 1 103 ? -5.486 10.334 10.285 1.00 98.00 103 VAL A N 1
ATOM 763 C CA . VAL A 1 103 ? -4.689 10.686 11.464 1.00 98.00 103 VAL A CA 1
ATOM 764 C C . VAL A 1 103 ? -3.227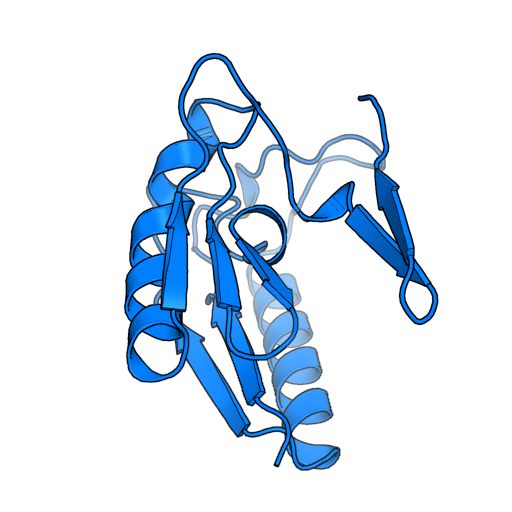 10.466 11.112 1.00 98.00 103 VAL A C 1
ATOM 766 O O . VAL A 1 103 ? -2.860 9.371 10.702 1.00 98.00 103 VAL A O 1
ATOM 769 N N . GLU A 1 104 ? -2.389 11.485 11.258 1.00 96.94 104 GLU A N 1
ATOM 770 C CA . GLU A 1 104 ? -0.969 11.399 10.908 1.00 96.94 104 GLU A CA 1
ATOM 771 C C . GLU A 1 104 ? -0.111 10.997 12.110 1.00 96.94 104 GLU A C 1
ATOM 773 O O . GLU A 1 104 ? -0.269 11.519 13.214 1.00 96.94 104 GLU A O 1
ATOM 778 N N . MET A 1 105 ? 0.817 10.064 11.894 1.00 97.00 105 MET A N 1
ATOM 779 C CA . MET A 1 105 ? 1.875 9.758 12.851 1.00 97.00 105 MET A CA 1
ATOM 780 C C . MET A 1 105 ? 2.960 10.837 12.802 1.00 97.00 105 MET A C 1
ATOM 782 O O . MET A 1 105 ? 3.597 11.048 11.769 1.00 97.00 105 MET A O 1
ATOM 786 N N . GLU A 1 106 ? 3.204 11.494 13.935 1.00 93.00 106 GLU A N 1
ATOM 787 C CA . GLU A 1 106 ? 4.210 12.551 14.037 1.00 93.00 106 GLU A CA 1
ATOM 788 C C . GLU A 1 106 ? 5.604 11.997 14.396 1.00 93.00 106 GLU A C 1
ATOM 790 O O . GLU A 1 106 ? 5.735 11.147 15.285 1.00 93.00 106 GLU A O 1
ATOM 795 N N . PRO A 1 107 ? 6.684 12.504 13.771 1.00 91.06 107 PRO A N 1
ATOM 796 C CA . PRO A 1 107 ? 8.047 12.217 14.204 1.00 91.06 107 PRO A CA 1
ATOM 797 C C . PRO A 1 107 ? 8.282 12.598 15.681 1.00 91.06 107 PRO A C 1
ATOM 799 O O . PRO A 1 107 ? 7.724 13.585 16.158 1.00 91.06 107 PRO A O 1
ATOM 802 N N . PRO A 1 108 ? 9.156 11.880 16.413 1.00 95.50 108 PRO A N 1
ATOM 803 C CA . PRO A 1 108 ? 10.088 10.859 15.933 1.00 95.50 108 PRO A CA 1
ATOM 804 C C . PRO A 1 108 ? 9.496 9.441 15.878 1.00 95.50 108 PRO A C 1
ATOM 806 O O . PRO A 1 108 ? 10.260 8.488 15.729 1.00 95.50 108 PRO A O 1
ATOM 809 N N . ALA A 1 109 ? 8.175 9.281 16.032 1.00 97.00 109 ALA A N 1
ATOM 810 C CA . ALA A 1 109 ? 7.544 7.970 15.955 1.00 97.00 109 ALA A CA 1
ATOM 811 C C . ALA A 1 109 ? 7.718 7.363 14.557 1.00 97.00 109 ALA A C 1
ATOM 813 O O . ALA A 1 109 ? 7.660 8.067 13.546 1.00 97.00 109 ALA A O 1
ATOM 814 N N . VAL A 1 110 ? 7.942 6.051 14.525 1.00 97.38 110 VAL A N 1
ATOM 815 C CA . VAL A 1 110 ? 8.011 5.254 13.302 1.00 97.38 110 VAL A CA 1
ATOM 816 C C . VAL A 1 110 ? 7.144 4.018 13.457 1.00 97.38 110 VAL A C 1
ATOM 818 O O . VAL A 1 110 ? 7.027 3.474 14.556 1.00 97.38 110 VAL A O 1
ATOM 821 N N . LEU A 1 111 ? 6.540 3.595 12.355 1.00 97.75 111 LEU A N 1
ATOM 822 C CA . LEU A 1 111 ? 5.771 2.364 12.254 1.00 97.75 111 LEU A CA 1
ATOM 823 C C . LEU A 1 111 ? 5.646 2.016 10.775 1.00 97.75 111 LEU A C 1
ATOM 825 O O . LEU A 1 111 ? 5.324 2.895 9.976 1.00 97.75 111 LEU A O 1
ATOM 829 N N . ASP A 1 112 ? 5.858 0.754 10.431 1.00 97.44 112 ASP A N 1
ATOM 830 C CA . ASP A 1 112 ? 5.409 0.200 9.161 1.00 97.44 112 ASP A CA 1
ATOM 831 C C . ASP A 1 112 ? 4.131 -0.609 9.438 1.00 97.44 112 ASP A C 1
ATOM 833 O O . ASP A 1 112 ? 4.041 -1.375 10.397 1.00 97.44 112 ASP A O 1
ATOM 837 N N . GLY A 1 113 ? 3.086 -0.388 8.642 1.00 97.31 113 GLY A N 1
ATOM 838 C CA . GLY A 1 113 ? 1.787 -1.050 8.806 1.00 97.31 113 GLY A CA 1
ATOM 839 C C . GLY A 1 113 ? 1.856 -2.582 8.788 1.00 97.31 113 GLY A C 1
ATOM 840 O O . GLY A 1 113 ? 1.038 -3.215 9.455 1.00 97.31 113 GLY A O 1
ATOM 841 N N . GLY A 1 114 ? 2.860 -3.174 8.127 1.00 96.25 114 GLY A N 1
ATOM 842 C CA . GLY A 1 114 ? 3.121 -4.615 8.169 1.00 96.25 114 GLY A CA 1
ATOM 843 C C . GLY A 1 114 ? 3.419 -5.177 9.570 1.00 96.25 114 GLY A C 1
ATOM 844 O O . GLY A 1 114 ? 3.210 -6.368 9.800 1.00 96.25 114 GLY A O 1
ATOM 845 N N . ASP A 1 115 ? 3.830 -4.343 10.534 1.00 97.38 115 ASP A N 1
ATOM 846 C CA . ASP A 1 115 ? 4.046 -4.751 11.932 1.00 97.38 115 ASP A CA 1
ATOM 847 C C . ASP A 1 115 ? 2.757 -4.784 12.767 1.00 97.38 115 ASP A C 1
ATOM 849 O O . ASP A 1 115 ? 2.783 -5.159 13.944 1.00 97.38 115 ASP A O 1
ATOM 853 N N . VAL A 1 116 ? 1.619 -4.382 12.193 1.00 97.75 116 VAL A N 1
ATOM 854 C CA . VAL A 1 116 ? 0.350 -4.240 12.909 1.00 97.75 116 VAL A CA 1
ATOM 855 C C . VAL A 1 116 ? -0.604 -5.373 12.555 1.00 97.75 116 VAL A C 1
ATOM 857 O O . VAL A 1 116 ? -1.222 -5.405 11.494 1.00 97.75 116 VAL A O 1
ATOM 860 N N . LEU A 1 117 ? -0.815 -6.279 13.509 1.00 97.19 117 LEU A N 1
ATOM 861 C CA . LEU A 1 117 ? -1.790 -7.356 13.390 1.00 97.19 117 LEU A CA 1
ATOM 862 C C . LEU A 1 117 ? -3.067 -7.023 14.167 1.00 97.19 117 LEU A C 1
ATOM 864 O O . LEU A 1 117 ? -3.061 -6.942 15.398 1.00 97.19 117 LEU A O 1
ATOM 868 N N . ARG A 1 118 ? -4.193 -6.903 13.455 1.00 94.00 118 ARG A N 1
ATOM 869 C CA . ARG A 1 118 ? -5.522 -6.783 14.072 1.00 94.00 118 ARG A CA 1
ATOM 870 C C . ARG A 1 118 ? -6.065 -8.159 14.464 1.00 94.00 118 ARG A C 1
ATOM 872 O O . ARG A 1 118 ? -6.234 -9.031 13.614 1.00 94.00 118 ARG A O 1
ATOM 879 N N . VAL A 1 119 ? -6.420 -8.324 15.737 1.00 94.06 119 VAL A N 1
ATOM 880 C CA . VAL A 1 119 ? -7.052 -9.532 16.289 1.00 94.06 119 VAL A CA 1
ATOM 881 C C . VAL A 1 119 ? -8.342 -9.133 17.003 1.00 94.06 119 VAL A C 1
ATOM 883 O O . VAL A 1 119 ? -8.330 -8.729 18.165 1.00 94.06 119 VAL A O 1
ATOM 886 N N . GLY A 1 120 ? -9.467 -9.225 16.288 1.00 89.81 120 GLY A N 1
ATOM 887 C CA . GLY A 1 120 ? -10.750 -8.708 16.769 1.00 89.81 120 GLY A CA 1
ATOM 888 C C . GLY A 1 120 ? -10.679 -7.195 16.994 1.00 89.81 120 GLY A C 1
ATOM 889 O O . GLY A 1 120 ? -10.477 -6.437 16.038 1.00 89.81 120 GLY A O 1
ATOM 890 N N . ASP A 1 121 ? -10.798 -6.792 18.260 1.00 88.44 121 ASP A N 1
ATOM 891 C CA . ASP A 1 121 ? -10.757 -5.394 18.714 1.00 88.44 121 ASP A CA 1
ATOM 892 C C . ASP A 1 121 ? -9.393 -4.989 19.302 1.00 88.44 121 ASP A C 1
ATOM 894 O O . ASP A 1 121 ? -9.222 -3.872 19.786 1.00 88.44 121 ASP A O 1
ATOM 898 N N . CYS A 1 122 ? -8.407 -5.889 19.260 1.00 94.31 122 CYS A N 1
ATOM 899 C CA . CYS A 1 122 ? -7.051 -5.638 19.736 1.00 94.31 122 CYS A CA 1
ATOM 900 C C . CYS A 1 122 ? -6.065 -5.512 18.572 1.00 94.31 122 CYS A C 1
ATOM 902 O O . CYS A 1 122 ? -6.242 -6.114 17.510 1.00 94.31 122 CYS A O 1
ATOM 904 N N . TYR A 1 123 ? -4.975 -4.791 18.824 1.00 96.44 123 TYR A N 1
ATOM 905 C CA . TYR A 1 123 ? -3.827 -4.699 17.930 1.00 96.44 123 TYR A CA 1
ATOM 906 C C . TYR A 1 123 ? -2.594 -5.266 18.621 1.00 96.44 123 TYR A C 1
ATOM 908 O O . TYR A 1 123 ? -2.303 -4.925 19.768 1.00 96.44 123 TYR A O 1
ATOM 916 N N . LEU A 1 124 ? -1.874 -6.128 17.914 1.00 97.94 124 LEU A N 1
ATOM 917 C CA . LEU A 1 124 ? -0.528 -6.548 18.273 1.00 97.94 124 LEU A CA 1
ATOM 918 C C . LEU A 1 124 ? 0.430 -5.790 17.360 1.00 97.94 124 LEU A C 1
ATOM 920 O O . LEU A 1 124 ? 0.260 -5.825 16.144 1.00 97.94 124 LEU A O 1
ATOM 924 N N . VAL A 1 125 ? 1.396 -5.091 17.952 1.00 98.06 125 VAL A N 1
ATOM 925 C CA . VAL A 1 125 ? 2.370 -4.276 17.219 1.00 98.06 125 VAL A CA 1
ATOM 926 C C . VAL A 1 125 ? 3.754 -4.866 17.447 1.00 98.06 125 VAL A C 1
ATOM 928 O O . VAL A 1 125 ? 4.207 -4.960 18.591 1.00 98.06 125 VAL A O 1
ATOM 931 N N . GLY A 1 126 ? 4.390 -5.312 16.366 1.00 97.88 126 GLY A N 1
ATOM 932 C CA . GLY A 1 126 ? 5.776 -5.763 16.376 1.00 97.88 126 GLY A CA 1
ATOM 933 C C . GLY A 1 126 ? 6.734 -4.622 16.720 1.00 97.88 126 GLY A C 1
ATOM 934 O O . GLY A 1 126 ? 6.485 -3.467 16.390 1.00 97.88 126 GLY A O 1
ATOM 935 N N . ILE A 1 127 ? 7.831 -4.942 17.406 1.00 96.69 127 ILE A N 1
ATOM 936 C CA . ILE A 1 127 ? 8.958 -4.021 17.589 1.00 96.69 127 ILE A CA 1
ATOM 937 C C . ILE A 1 127 ? 10.101 -4.574 16.741 1.00 96.69 127 ILE A C 1
ATOM 939 O O . ILE A 1 127 ? 10.581 -5.676 17.024 1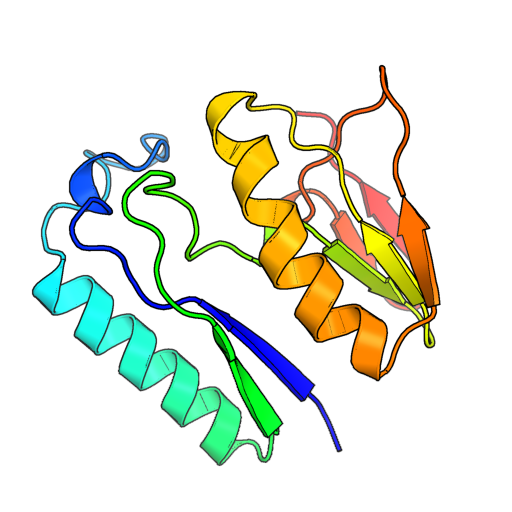.00 96.69 127 ILE A O 1
ATOM 943 N N . SER A 1 128 ? 10.503 -3.825 15.715 1.00 91.62 128 SER A N 1
ATOM 944 C CA . SER A 1 128 ? 11.450 -4.240 14.671 1.00 91.62 128 SER A CA 1
ATOM 945 C C . SER A 1 128 ? 12.553 -3.220 14.422 1.00 91.62 128 SER A C 1
ATOM 947 O O . SER A 1 128 ? 12.275 -2.011 14.597 1.00 91.62 128 SER A O 1
#

Sequence (128 aa):
MAHAIVRVVPDSFEQATARYFGSGPTDVVKARRQHAAYVAALRDFGVAVTKLAADEAFPDCIFVEDHAVVHDGRALLTHSGLASRRGEQPPVAAALGAALELVEMEPPAVLDGGDVLRVGDCYLVGIS

Radius of gyration: 14.83 Å; chains: 1; bounding box: 37×27×36 Å

Foldseek 3Di:
DAEEEFEAQDPLLQVDPDPPPHSGDDDSPVVRVVVVVVVVVCVVVVYHYDYHYDDNQQSNLRPLQFQWDDDDQEIEGFQAPDPSCRVSNPSSVVVSVVGGHYDYDDPPDGTGSVQWDDDPPDIGGDDD